Protein AF-A0A931F0I3-F1 (afdb_monomer_lite)

Organism: NCBI:txid1187855

Foldseek 3Di:
DAAEQEQVQWDFDFPPFTEIEGADQDFPPLFAQWDQPPNFIDELPLWAWDDDQQWIWIDHVDRHIYIYGHDPDPVCRVVSVNSVVSQVVVQWHWYWYDHDDDDPPPVVVSNVDRRIGTTTHGHPPPPD

Sequence (128 aa):
MPSCVPREDARYLGSPRPTLALYSRQPILQLPRFRFVSGRPSVCTGWEFVPGVTFTILKSPGKFSLLVEGITHPDETDERFAWLNAVDRAGGAVVLAVNTLGLTCDWESLTSSPDVRGGFIPIIRRSG

pLDDT: mean 86.28, std 11.23, range [41.81, 95.88]

Radius of gyration: 13.58 Å; chains: 1; bounding box: 34×39×32 Å

Secondary structure (DSSP, 8-state):
--EEE-GGGEEEE-TTS-EEEEE-SS--TTSPBP-EETTEEPB-TT-EEE--SSEEEEE-SSS-EEEEE--SSGGGHHHHHHHHHHHHHHTEEEEEEESSS-----HHHHHH-TT-EEEEEEB-----

Structure (mmCIF, N/CA/C/O backbone):
data_AF-A0A931F0I3-F1
#
_entry.id   AF-A0A931F0I3-F1
#
loop_
_atom_site.group_PDB
_atom_site.id
_atom_site.type_symbol
_atom_site.label_atom_id
_atom_site.label_alt_id
_atom_site.label_comp_id
_atom_site.label_asym_id
_atom_site.label_entity_id
_atom_site.label_seq_id
_atom_site.pdbx_PDB_ins_code
_atom_site.Cartn_x
_atom_site.Cartn_y
_atom_site.Cartn_z
_atom_site.occupancy
_atom_site.B_iso_or_equiv
_atom_site.auth_seq_id
_atom_site.auth_comp_id
_atom_site.auth_asym_id
_atom_site.auth_atom_id
_atom_site.pdbx_PDB_model_num
ATOM 1 N N . MET A 1 1 ? 14.571 8.739 10.081 1.00 46.81 1 MET A N 1
ATOM 2 C CA . MET A 1 1 ? 14.568 8.313 8.665 1.00 46.81 1 MET A CA 1
ATOM 3 C C . MET A 1 1 ? 13.271 7.567 8.397 1.00 46.81 1 MET A C 1
ATOM 5 O O . MET A 1 1 ? 12.845 6.857 9.304 1.00 46.81 1 MET A O 1
ATOM 9 N N . PRO A 1 2 ? 12.612 7.765 7.242 1.00 61.50 2 PRO A N 1
ATOM 10 C CA . PRO A 1 2 ? 11.475 6.932 6.857 1.00 61.50 2 PRO A CA 1
ATOM 11 C C . PRO A 1 2 ? 11.925 5.472 6.755 1.00 61.50 2 PRO A C 1
ATOM 13 O O . PRO A 1 2 ? 13.056 5.200 6.351 1.00 61.50 2 PRO A O 1
ATOM 16 N N . SER A 1 3 ? 11.055 4.542 7.139 1.00 82.31 3 SER A N 1
ATOM 17 C CA . SER A 1 3 ? 11.288 3.127 6.851 1.00 82.31 3 SER A CA 1
ATOM 18 C C . SER A 1 3 ? 11.199 2.928 5.335 1.00 82.31 3 SER A C 1
ATOM 20 O O . SER A 1 3 ? 10.328 3.523 4.698 1.00 82.31 3 SER A O 1
ATOM 22 N N . CYS A 1 4 ? 12.106 2.141 4.760 1.00 88.12 4 CYS A N 1
ATOM 23 C CA . CYS A 1 4 ? 12.142 1.862 3.325 1.00 88.12 4 CYS A CA 1
ATOM 24 C C . CYS A 1 4 ? 11.723 0.411 3.073 1.00 88.12 4 CYS A C 1
ATOM 26 O O . CYS A 1 4 ? 12.219 -0.485 3.756 1.00 88.12 4 CYS A O 1
ATOM 28 N N . VAL A 1 5 ? 10.818 0.197 2.120 1.00 89.88 5 VAL A N 1
ATOM 29 C CA . VAL A 1 5 ? 10.495 -1.117 1.557 1.00 89.88 5 VAL A CA 1
ATOM 30 C C . VAL A 1 5 ? 11.132 -1.181 0.172 1.00 89.88 5 VAL A C 1
ATOM 32 O O . VAL A 1 5 ? 10.776 -0.353 -0.678 1.00 89.88 5 VAL A O 1
ATOM 35 N N . PRO A 1 6 ? 12.064 -2.117 -0.053 1.00 91.19 6 PRO A N 1
ATOM 36 C CA . PRO A 1 6 ? 12.750 -2.220 -1.326 1.00 91.19 6 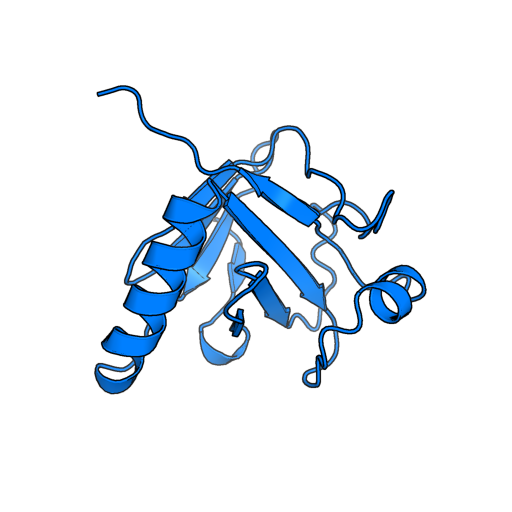PRO A CA 1
ATOM 37 C C . PRO A 1 6 ? 11.815 -2.777 -2.405 1.00 91.19 6 PRO A C 1
ATOM 39 O O . PRO A 1 6 ? 10.772 -3.377 -2.112 1.00 91.19 6 PRO A O 1
ATOM 42 N N . ARG A 1 7 ? 12.162 -2.559 -3.673 1.00 91.38 7 ARG A N 1
ATOM 43 C CA . ARG A 1 7 ? 11.295 -2.901 -4.809 1.00 91.38 7 ARG A CA 1
ATOM 44 C C . ARG A 1 7 ? 10.944 -4.388 -4.862 1.00 91.38 7 ARG A C 1
ATOM 46 O O . ARG A 1 7 ? 9.801 -4.729 -5.185 1.00 91.38 7 ARG A O 1
ATOM 53 N N . GLU A 1 8 ? 11.887 -5.269 -4.537 1.00 90.31 8 GLU A N 1
ATOM 54 C CA . GLU A 1 8 ? 11.706 -6.725 -4.520 1.00 90.31 8 GLU A CA 1
ATOM 55 C C . GLU A 1 8 ? 10.671 -7.195 -3.491 1.00 90.31 8 GLU A C 1
ATOM 57 O O . GLU A 1 8 ? 10.041 -8.239 -3.691 1.00 90.31 8 GLU A O 1
ATOM 62 N N . ASP A 1 9 ? 10.426 -6.382 -2.464 1.00 91.31 9 ASP A N 1
ATOM 63 C CA . ASP A 1 9 ? 9.451 -6.615 -1.404 1.00 91.31 9 ASP A CA 1
ATOM 64 C C . ASP A 1 9 ? 8.102 -5.930 -1.691 1.00 91.31 9 ASP A C 1
ATOM 66 O O . ASP A 1 9 ? 7.158 -6.048 -0.912 1.00 91.31 9 ASP A O 1
ATOM 70 N N . ALA A 1 10 ? 7.956 -5.247 -2.830 1.00 91.19 10 ALA A N 1
ATOM 71 C CA . ALA A 1 10 ? 6.710 -4.615 -3.251 1.00 91.19 10 ALA A CA 1
ATOM 72 C C . ALA A 1 10 ? 6.072 -5.339 -4.447 1.00 91.19 10 ALA A C 1
ATOM 74 O O . ALA A 1 10 ? 6.750 -5.814 -5.362 1.00 91.19 10 ALA A O 1
ATOM 75 N N . ARG A 1 11 ? 4.740 -5.419 -4.488 1.00 90.38 11 ARG A N 1
ATOM 76 C CA . ARG A 1 11 ? 3.987 -5.869 -5.670 1.00 90.38 11 ARG A CA 1
ATOM 77 C C . ARG A 1 11 ? 2.847 -4.910 -5.979 1.00 90.38 11 ARG A C 1
ATOM 79 O O . ARG A 1 11 ? 2.109 -4.496 -5.082 1.00 90.38 11 ARG A O 1
ATOM 86 N N . TYR A 1 12 ? 2.700 -4.606 -7.263 1.00 90.19 12 TYR A N 1
ATOM 87 C CA . TYR A 1 12 ? 1.624 -3.791 -7.807 1.00 90.19 12 TYR A CA 1
ATOM 88 C C . TYR A 1 12 ? 0.599 -4.718 -8.431 1.00 90.19 12 TYR A C 1
ATOM 90 O O . TYR A 1 12 ? 0.874 -5.388 -9.417 1.00 90.19 12 TYR A O 1
ATOM 98 N N . LEU A 1 13 ? -0.580 -4.795 -7.829 1.00 88.69 13 LEU A N 1
ATOM 99 C CA . LEU A 1 13 ? -1.666 -5.608 -8.361 1.00 88.69 13 LEU A CA 1
ATOM 100 C C . LEU A 1 13 ? -2.715 -4.674 -8.951 1.00 88.69 13 LEU A C 1
ATOM 102 O O . LEU A 1 13 ? -3.085 -3.667 -8.340 1.00 88.69 13 LEU A O 1
ATOM 106 N N . GLY A 1 14 ? -3.136 -4.990 -10.172 1.00 77.19 14 GLY A N 1
ATOM 107 C CA . GLY A 1 14 ? -4.067 -4.189 -10.955 1.00 77.19 14 GLY A CA 1
ATOM 108 C C . GLY A 1 14 ? -5.532 -4.312 -10.518 1.00 77.19 14 GLY A C 1
ATOM 109 O O . GLY A 1 14 ? -5.865 -4.582 -9.369 1.00 77.19 14 GLY A O 1
ATOM 110 N N . SER A 1 15 ? -6.429 -4.053 -11.469 1.00 70.50 15 SER A N 1
ATOM 111 C CA . SER A 1 15 ? -7.879 -3.932 -11.264 1.00 70.50 15 SER A CA 1
ATOM 112 C C . SER A 1 15 ? -8.548 -5.201 -10.679 1.00 70.50 15 SER A C 1
ATOM 114 O O . SER A 1 15 ? -8.003 -6.290 -10.841 1.00 70.50 15 SER A O 1
ATOM 116 N N . PRO A 1 16 ? -9.745 -5.103 -10.058 1.00 76.62 16 PRO A N 1
ATOM 117 C CA . PRO A 1 16 ? -10.591 -3.909 -9.947 1.00 76.62 16 PRO A CA 1
ATOM 118 C C . PRO A 1 16 ? -10.145 -2.932 -8.855 1.00 76.62 16 PRO A C 1
ATOM 120 O O . PRO A 1 16 ? -10.704 -1.843 -8.752 1.00 76.62 16 PRO A O 1
ATOM 123 N N . ARG A 1 17 ? -9.155 -3.297 -8.031 1.00 86.81 17 ARG A N 1
ATOM 124 C CA . ARG A 1 17 ? -8.666 -2.464 -6.927 1.00 86.81 17 ARG A CA 1
ATOM 125 C C . ARG A 1 17 ? -7.149 -2.390 -6.981 1.00 86.81 17 ARG A C 1
ATOM 127 O O . ARG A 1 17 ? -6.511 -3.380 -6.622 1.00 86.81 17 ARG A O 1
ATOM 134 N N . PRO A 1 18 ? -6.577 -1.248 -7.389 1.00 93.25 18 PRO A N 1
ATOM 135 C CA . PRO A 1 18 ? -5.134 -1.108 -7.408 1.00 93.25 18 PRO A CA 1
ATOM 136 C C . PRO A 1 18 ? -4.600 -1.343 -5.997 1.00 93.25 18 PRO A C 1
ATOM 138 O O . PRO A 1 18 ? -5.026 -0.698 -5.034 1.00 93.25 18 PRO A O 1
ATOM 141 N N . THR A 1 19 ? -3.713 -2.320 -5.880 1.00 93.38 19 THR A N 1
ATOM 142 C CA . THR A 1 19 ? -3.203 -2.787 -4.595 1.00 93.38 19 THR A CA 1
ATOM 143 C C . THR A 1 19 ? -1.687 -2.693 -4.583 1.00 93.38 19 THR A C 1
ATOM 145 O O . THR A 1 19 ? -1.029 -3.033 -5.565 1.00 93.38 19 THR A O 1
ATOM 148 N N . LEU A 1 20 ? -1.153 -2.207 -3.469 1.00 94.00 20 LEU A N 1
ATOM 149 C CA . LEU A 1 20 ? 0.253 -2.227 -3.113 1.00 94.00 20 LEU A CA 1
ATOM 150 C C . LEU A 1 20 ? 0.446 -3.269 -2.014 1.00 94.00 20 LEU A C 1
ATOM 152 O O . LEU A 1 20 ? 0.122 -3.014 -0.852 1.00 94.00 20 LEU A O 1
ATOM 156 N N . ALA A 1 21 ? 0.951 -4.441 -2.383 1.00 92.00 21 ALA A N 1
ATOM 157 C CA . ALA A 1 21 ? 1.348 -5.448 -1.411 1.00 92.00 21 ALA A CA 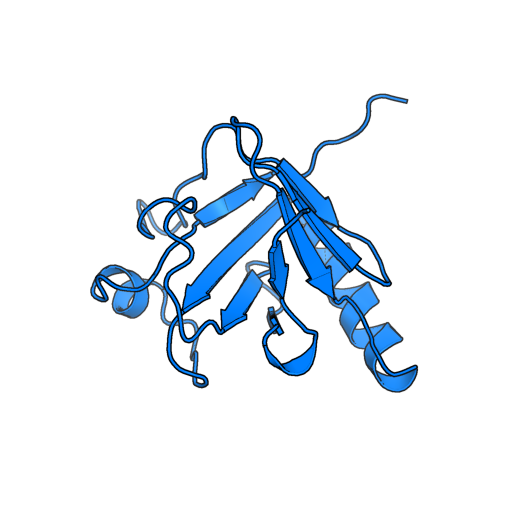1
ATOM 158 C C . ALA A 1 21 ? 2.808 -5.217 -1.006 1.00 92.00 21 ALA A C 1
ATOM 160 O O . ALA A 1 21 ? 3.680 -5.075 -1.859 1.00 92.00 21 ALA A O 1
ATOM 161 N N . LEU A 1 22 ? 3.044 -5.168 0.298 1.00 92.00 22 LEU A N 1
ATOM 162 C CA . LEU A 1 22 ? 4.320 -4.962 0.958 1.00 92.00 22 LEU A CA 1
ATOM 163 C C . LEU A 1 22 ? 4.653 -6.248 1.697 1.00 92.00 22 LEU A C 1
ATOM 165 O O . LEU A 1 22 ? 4.010 -6.602 2.687 1.00 92.00 22 LEU A O 1
ATOM 169 N N . TYR A 1 23 ? 5.645 -6.960 1.201 1.00 89.62 23 TYR A N 1
ATOM 170 C CA . TYR A 1 23 ? 6.227 -8.073 1.907 1.00 89.62 23 TYR A CA 1
ATOM 171 C C . TYR A 1 23 ? 7.166 -7.530 2.979 1.00 89.62 23 TYR A C 1
ATOM 173 O O . TYR A 1 23 ? 8.033 -6.706 2.712 1.00 89.62 23 TYR A O 1
ATOM 181 N N . SER A 1 24 ? 6.983 -7.964 4.218 1.00 81.00 24 SER A N 1
ATOM 182 C CA . SER A 1 24 ? 7.913 -7.621 5.281 1.00 81.00 24 SER A CA 1
ATOM 183 C C . SER A 1 24 ? 8.027 -8.766 6.266 1.00 81.00 24 SER A C 1
ATOM 185 O O . SER A 1 24 ? 7.036 -9.255 6.808 1.00 81.00 24 SER A O 1
ATOM 187 N N . ARG A 1 25 ? 9.271 -9.157 6.552 1.00 74.75 25 ARG A N 1
ATOM 188 C CA . ARG A 1 25 ? 9.578 -10.135 7.606 1.00 74.75 25 ARG A CA 1
ATOM 189 C C . ARG A 1 25 ? 9.261 -9.593 9.001 1.00 74.75 25 ARG A C 1
ATOM 191 O O . ARG A 1 25 ? 9.059 -10.372 9.926 1.00 74.75 25 ARG A O 1
ATOM 198 N N . GLN A 1 26 ? 9.229 -8.268 9.155 1.00 78.44 26 GLN A N 1
ATOM 199 C CA . GLN A 1 26 ? 8.815 -7.599 10.385 1.00 78.44 26 GLN A CA 1
ATOM 200 C C . GLN A 1 26 ? 7.452 -6.923 10.188 1.00 78.44 26 GLN A C 1
ATOM 202 O O . GLN A 1 26 ? 7.281 -6.171 9.226 1.00 78.44 26 GLN A O 1
ATOM 207 N N . PRO A 1 27 ? 6.474 -7.126 11.082 1.00 74.69 27 PRO A N 1
ATOM 208 C CA . PRO A 1 27 ? 5.167 -6.501 10.930 1.00 74.69 27 PRO A CA 1
ATOM 209 C C . PRO A 1 27 ? 5.257 -4.968 10.880 1.00 74.69 27 PRO A C 1
ATOM 211 O O . PRO A 1 27 ? 5.845 -4.342 11.762 1.00 74.69 27 PRO A O 1
ATOM 214 N N . ILE A 1 28 ? 4.603 -4.344 9.895 1.00 83.56 28 ILE A N 1
ATOM 215 C CA . ILE A 1 28 ? 4.451 -2.881 9.829 1.00 83.56 28 ILE A CA 1
ATOM 216 C C 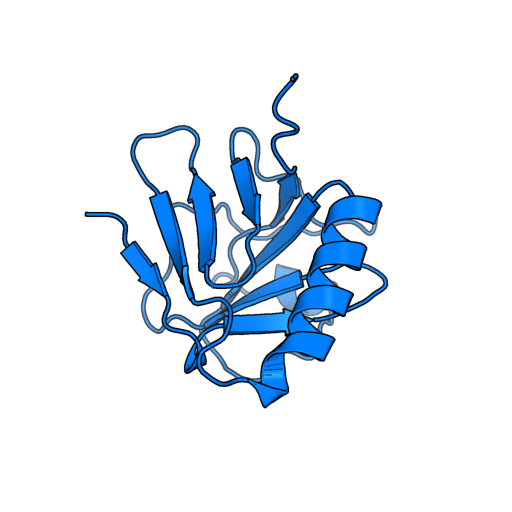. ILE A 1 28 ? 3.315 -2.476 10.778 1.00 83.56 28 ILE A C 1
ATOM 218 O O . ILE A 1 28 ? 2.176 -2.255 10.367 1.00 83.56 28 ILE A O 1
ATOM 222 N N . LEU A 1 29 ? 3.605 -2.449 12.082 1.00 84.69 29 LEU A N 1
ATOM 223 C CA . LEU A 1 29 ? 2.607 -2.297 13.152 1.00 84.69 29 LEU A CA 1
ATOM 224 C C . LEU A 1 29 ? 1.828 -0.975 13.110 1.00 84.69 29 LEU A C 1
ATOM 226 O O . LEU A 1 29 ? 0.747 -0.891 13.693 1.00 84.69 29 LEU A O 1
ATOM 230 N N . GLN A 1 30 ? 2.363 0.038 12.429 1.00 89.44 30 GLN A N 1
ATOM 231 C CA . GLN A 1 30 ? 1.719 1.335 12.245 1.00 89.44 30 GLN A CA 1
ATOM 232 C C . GLN A 1 30 ? 0.473 1.219 11.363 1.00 89.44 30 GLN A C 1
ATOM 234 O O . GLN A 1 30 ? -0.500 1.937 11.594 1.00 89.44 30 GLN A O 1
ATOM 239 N N . LEU A 1 31 ? 0.473 0.311 10.381 1.00 90.75 31 LEU A N 1
ATOM 240 C CA . LEU A 1 31 ? -0.721 0.043 9.587 1.00 90.75 31 LEU A CA 1
ATOM 241 C C . LEU A 1 31 ? -1.776 -0.658 10.460 1.00 90.75 31 LEU A C 1
ATOM 243 O O . LEU A 1 31 ? -1.437 -1.544 11.258 1.00 90.75 31 LEU A O 1
ATOM 247 N N . PRO A 1 32 ? -3.064 -0.293 10.323 1.00 91.69 32 PRO A N 1
ATOM 248 C CA . PRO A 1 32 ? -4.134 -0.945 11.070 1.00 91.69 32 PRO A CA 1
ATOM 249 C C . PRO A 1 32 ? -4.240 -2.421 10.679 1.00 91.69 32 PRO A C 1
ATOM 251 O O . PRO A 1 32 ? -3.769 -2.824 9.620 1.00 91.69 32 PRO A O 1
ATOM 254 N N . ARG A 1 33 ? -4.885 -3.242 11.510 1.00 91.62 33 ARG A N 1
ATOM 255 C CA . ARG A 1 33 ? -5.241 -4.607 11.094 1.00 91.62 33 ARG A CA 1
ATOM 256 C C . ARG A 1 33 ? -6.151 -4.551 9.874 1.00 91.62 33 ARG A C 1
ATOM 258 O O . ARG A 1 33 ? -7.083 -3.741 9.848 1.00 91.62 33 ARG A O 1
ATOM 265 N N . PHE A 1 34 ? -5.876 -5.409 8.899 1.00 92.00 34 PHE A N 1
ATOM 266 C CA . PHE A 1 34 ? -6.681 -5.461 7.694 1.00 92.00 34 PHE A CA 1
ATOM 267 C C . PHE A 1 34 ? -8.101 -5.916 8.026 1.00 92.00 34 PHE A C 1
ATOM 269 O O . PHE A 1 34 ? -8.315 -6.868 8.775 1.00 92.00 34 PHE A O 1
ATOM 276 N N . ARG A 1 35 ? -9.084 -5.201 7.482 1.00 91.62 35 ARG A N 1
ATOM 277 C CA . ARG A 1 35 ? -10.497 -5.557 7.579 1.00 91.62 35 ARG A CA 1
ATOM 278 C C . ARG A 1 35 ? -11.135 -5.422 6.211 1.00 91.62 35 ARG A C 1
ATOM 280 O O . ARG A 1 35 ? -10.863 -4.468 5.481 1.00 91.62 35 ARG A O 1
ATOM 287 N N . PHE A 1 36 ? -12.029 -6.348 5.910 1.00 89.31 36 PHE A N 1
ATOM 288 C CA . PHE A 1 36 ? -12.850 -6.340 4.713 1.00 89.31 36 PHE A CA 1
ATOM 289 C C . PHE A 1 36 ? -14.309 -6.317 5.153 1.00 89.31 36 PHE A C 1
ATOM 291 O O . PHE A 1 36 ? -14.784 -7.245 5.798 1.00 89.31 36 PHE A O 1
ATOM 298 N N . VAL A 1 37 ? -14.995 -5.207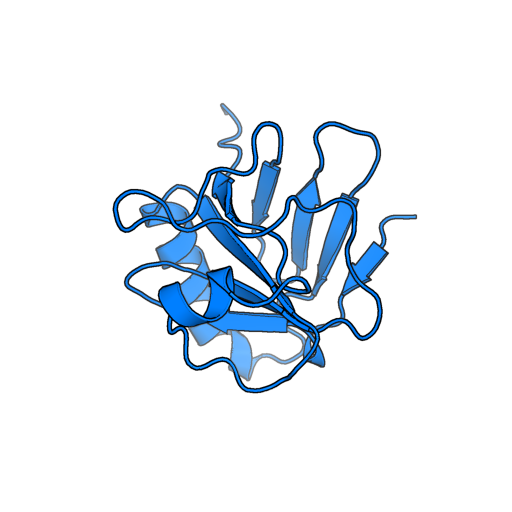 4.895 1.00 86.25 37 VAL A N 1
ATOM 299 C CA . VAL A 1 37 ? -16.348 -4.946 5.396 1.00 86.25 37 VAL A CA 1
ATOM 300 C C . VAL A 1 37 ? -17.212 -4.514 4.223 1.00 86.25 37 VAL A C 1
ATOM 302 O O . VAL A 1 37 ? -16.801 -3.675 3.421 1.00 86.25 37 VAL A O 1
ATOM 305 N N . SER A 1 38 ? -18.403 -5.101 4.103 1.00 86.38 38 SER A N 1
ATOM 306 C CA . SER A 1 38 ? -19.356 -4.784 3.029 1.00 86.38 38 SER A CA 1
ATOM 307 C C . SER A 1 38 ? -18.727 -4.872 1.629 1.00 86.38 38 SER A C 1
ATOM 309 O O . SER A 1 38 ? -18.915 -4.001 0.779 1.00 86.38 38 SER A O 1
ATOM 311 N N . GLY A 1 39 ? -17.907 -5.906 1.411 1.00 86.44 39 GLY A N 1
ATOM 312 C CA . GLY A 1 39 ? -17.237 -6.162 0.139 1.00 86.44 39 GLY A CA 1
ATOM 313 C C . GLY A 1 39 ? -16.078 -5.217 -0.186 1.00 86.44 39 GLY A C 1
ATOM 314 O O . GLY A 1 39 ? -15.624 -5.223 -1.331 1.00 86.44 39 GLY A O 1
ATOM 315 N N . ARG A 1 40 ? -15.595 -4.389 0.753 1.00 89.06 40 ARG A N 1
ATOM 316 C CA . ARG A 1 40 ? -14.506 -3.422 0.527 1.00 89.06 40 ARG A CA 1
ATOM 317 C C . ARG A 1 40 ? -13.462 -3.448 1.651 1.00 89.06 40 ARG A C 1
ATOM 319 O O . ARG A 1 40 ? -13.819 -3.661 2.808 1.00 89.06 40 ARG A O 1
ATOM 326 N N . PRO A 1 41 ? -12.178 -3.176 1.351 1.00 91.38 41 PRO A N 1
ATOM 327 C CA . PRO A 1 41 ? -11.177 -2.927 2.382 1.00 91.38 41 PRO A CA 1
ATOM 328 C C . PRO A 1 41 ? -11.561 -1.725 3.245 1.00 91.38 41 PRO A C 1
ATOM 330 O O . PRO A 1 41 ? -12.020 -0.707 2.724 1.00 91.38 41 PRO A O 1
ATOM 333 N N . SER A 1 42 ? -11.340 -1.815 4.554 1.00 93.19 42 SER A N 1
ATOM 334 C CA . SER A 1 42 ? -11.529 -0.674 5.448 1.00 93.19 42 SER A CA 1
ATOM 335 C C . SER A 1 42 ? -10.565 0.456 5.102 1.00 93.19 42 SER A C 1
ATOM 337 O O . SER A 1 42 ? -9.410 0.201 4.761 1.00 93.19 42 SER A O 1
ATOM 339 N N . VAL A 1 43 ? -11.012 1.701 5.252 1.00 94.06 43 VAL A N 1
ATOM 340 C CA . VAL A 1 43 ? -10.160 2.878 5.057 1.00 94.06 43 VAL A CA 1
ATOM 341 C C . VAL A 1 43 ? -9.161 3.002 6.210 1.00 94.06 43 VAL A C 1
ATOM 343 O O . VAL A 1 43 ? -9.533 2.900 7.381 1.00 94.06 43 VAL A O 1
ATOM 346 N N . CYS A 1 44 ? -7.893 3.250 5.891 1.00 94.19 44 CYS A N 1
ATOM 347 C CA . CYS A 1 44 ? -6.881 3.629 6.870 1.00 94.19 44 CYS A CA 1
ATOM 348 C C . CYS A 1 44 ? -7.030 5.123 7.191 1.00 94.19 44 CYS A C 1
ATOM 350 O O . CYS A 1 44 ? -6.404 5.972 6.563 1.00 94.19 44 CYS A O 1
ATOM 352 N N . THR A 1 45 ? -7.894 5.459 8.149 1.00 91.00 45 THR A N 1
ATOM 353 C CA . THR A 1 45 ? -8.179 6.855 8.518 1.00 91.00 45 THR A CA 1
ATOM 354 C C . THR A 1 45 ? -6.908 7.635 8.863 1.00 91.00 45 THR A C 1
ATOM 356 O O . THR A 1 45 ? -6.080 7.171 9.648 1.00 91.00 45 THR A O 1
ATOM 359 N N . GLY A 1 46 ? -6.771 8.830 8.282 1.00 91.38 46 GLY A N 1
ATOM 360 C CA . GLY A 1 46 ? -5.637 9.730 8.505 1.00 91.38 46 GLY A CA 1
ATOM 361 C C . GLY A 1 46 ? -4.342 9.320 7.799 1.00 91.38 46 GLY A C 1
ATOM 362 O O . GLY A 1 46 ? -3.347 10.023 7.934 1.00 91.38 46 GLY A O 1
ATOM 363 N N . TRP A 1 47 ? -4.335 8.202 7.066 1.00 94.31 47 TRP A N 1
ATOM 364 C CA . TR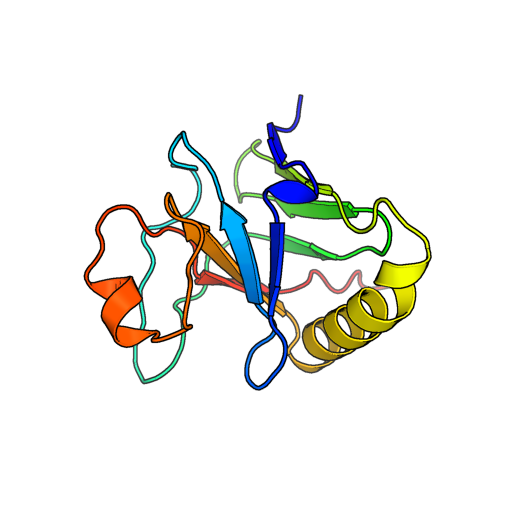P A 1 47 ? -3.218 7.845 6.200 1.00 94.31 47 TRP A CA 1
ATOM 365 C C . TRP A 1 47 ? -3.325 8.536 4.847 1.00 94.31 47 TRP A C 1
ATOM 367 O O . TRP A 1 47 ? -4.418 8.717 4.309 1.00 94.31 47 TRP A O 1
ATOM 377 N N . GLU A 1 48 ? -2.169 8.847 4.275 1.00 93.62 48 GLU A N 1
ATOM 378 C CA . GLU A 1 48 ? -2.058 9.540 2.997 1.00 93.62 48 GLU A CA 1
ATOM 379 C C . GLU A 1 48 ? -1.214 8.722 2.025 1.00 93.62 48 GLU A C 1
ATOM 381 O O . GLU A 1 48 ? -0.140 8.217 2.377 1.00 93.62 48 GLU A O 1
ATOM 386 N N . PHE A 1 49 ? -1.694 8.625 0.787 1.00 94.62 49 PHE A N 1
ATOM 387 C CA . PHE A 1 49 ? -1.010 7.954 -0.307 1.00 94.62 49 PHE A CA 1
ATOM 388 C C . PHE A 1 49 ? -0.401 8.986 -1.260 1.00 94.62 49 PHE A C 1
ATOM 390 O O . PHE A 1 49 ? -1.118 9.805 -1.838 1.00 94.62 49 PHE A O 1
ATOM 397 N N . VAL A 1 50 ? 0.920 8.944 -1.446 1.00 94.81 50 VAL A N 1
ATOM 398 C CA . VAL A 1 50 ? 1.636 9.772 -2.428 1.00 94.81 50 VAL A CA 1
ATOM 399 C C . VAL A 1 50 ? 2.302 8.842 -3.445 1.00 94.81 50 VAL A C 1
ATOM 401 O O . VAL A 1 50 ? 3.433 8.401 -3.223 1.00 94.81 50 VAL A O 1
ATOM 404 N N . PRO A 1 51 ? 1.599 8.482 -4.530 1.00 93.75 51 PRO A N 1
ATOM 405 C CA . PRO A 1 51 ? 2.162 7.646 -5.577 1.00 93.75 51 PRO A CA 1
ATOM 406 C C . PRO A 1 51 ? 3.130 8.437 -6.460 1.00 93.75 51 PRO A C 1
ATOM 408 O O . PRO A 1 51 ? 2.907 9.610 -6.747 1.00 93.75 51 PRO A O 1
ATOM 411 N N . GLY A 1 52 ? 4.175 7.773 -6.940 1.00 92.75 52 GLY A N 1
ATOM 412 C CA . GLY A 1 52 ? 5.128 8.323 -7.903 1.00 92.75 52 GLY A CA 1
ATOM 413 C C . GLY A 1 52 ? 5.745 7.217 -8.749 1.00 92.75 52 GLY A C 1
ATOM 414 O O . GLY A 1 52 ? 5.576 6.040 -8.453 1.00 92.75 52 GLY A O 1
ATOM 415 N N . VAL A 1 53 ? 6.455 7.560 -9.821 1.00 92.50 53 VAL A N 1
ATOM 416 C CA . VAL A 1 53 ? 7.048 6.544 -10.710 1.00 92.50 53 VAL A CA 1
ATOM 417 C C . VAL A 1 53 ? 8.158 5.777 -9.993 1.00 92.50 53 VAL A C 1
ATOM 419 O O . VAL A 1 53 ? 8.086 4.557 -9.892 1.00 92.50 53 VAL A O 1
ATOM 422 N N . THR A 1 54 ? 9.123 6.497 -9.423 1.00 91.50 54 THR A N 1
ATOM 423 C CA . THR A 1 54 ? 10.324 5.938 -8.784 1.00 91.50 54 THR A CA 1
ATOM 424 C C . THR A 1 54 ? 10.126 5.547 -7.324 1.00 91.50 54 THR A C 1
ATOM 426 O O . THR A 1 54 ? 10.856 4.703 -6.820 1.00 91.50 54 THR A O 1
ATOM 429 N N . PHE A 1 55 ? 9.141 6.124 -6.638 1.00 93.12 55 PHE A N 1
ATOM 430 C CA . PHE A 1 55 ? 8.788 5.765 -5.266 1.00 93.12 55 PHE A CA 1
ATOM 431 C C . PHE A 1 55 ? 7.321 6.082 -4.965 1.00 93.12 55 PHE A C 1
ATOM 433 O O . PHE A 1 55 ? 6.732 6.990 -5.550 1.00 93.12 55 PHE A O 1
ATOM 440 N N . THR A 1 56 ? 6.746 5.353 -4.014 1.00 94.88 56 THR A N 1
ATOM 441 C CA . THR A 1 56 ? 5.474 5.664 -3.353 1.00 94.88 56 THR A CA 1
ATOM 442 C C . THR A 1 56 ? 5.753 5.985 -1.889 1.00 94.88 56 THR A C 1
ATOM 444 O O . THR A 1 56 ? 6.522 5.283 -1.238 1.00 94.88 56 THR A O 1
ATOM 447 N N . ILE A 1 57 ? 5.112 7.018 -1.345 1.00 94.44 57 ILE A N 1
ATOM 448 C CA . ILE A 1 57 ? 5.206 7.356 0.080 1.00 94.44 57 ILE A CA 1
ATOM 449 C C . ILE A 1 57 ? 3.849 7.132 0.742 1.00 94.44 57 ILE A C 1
ATOM 451 O O . ILE A 1 57 ? 2.833 7.653 0.279 1.00 94.44 57 ILE A O 1
ATOM 455 N N . LEU A 1 58 ? 3.849 6.398 1.853 1.00 94.06 58 LEU A N 1
ATOM 456 C CA . LEU A 1 58 ? 2.719 6.297 2.771 1.00 94.06 58 LEU A CA 1
ATOM 457 C C . LEU A 1 58 ? 3.006 7.153 3.991 1.00 94.06 58 LEU A C 1
ATOM 459 O O . LEU A 1 58 ? 4.018 6.948 4.666 1.00 94.06 58 LEU A O 1
ATOM 463 N N . LYS A 1 59 ? 2.116 8.088 4.303 1.00 92.94 59 LYS A N 1
ATOM 464 C CA . LYS A 1 59 ? 2.241 8.903 5.511 1.00 92.94 59 LYS A CA 1
ATOM 465 C C . LYS A 1 59 ? 1.178 8.480 6.500 1.00 92.94 59 LYS A C 1
ATOM 467 O O . LYS A 1 59 ? 0.000 8.417 6.162 1.00 92.94 59 LYS A O 1
ATOM 472 N N . SER A 1 60 ? 1.614 8.155 7.708 1.00 90.62 60 SER A N 1
ATOM 473 C CA . SER A 1 60 ? 0.697 7.922 8.818 1.00 90.62 60 SER A CA 1
ATOM 474 C C . SER A 1 60 ? 0.147 9.258 9.332 1.00 90.62 60 SER A C 1
ATOM 476 O O . SER A 1 60 ? 0.816 10.277 9.163 1.00 90.62 60 SER A O 1
ATOM 478 N N . PRO A 1 61 ? -0.972 9.258 10.074 1.00 86.19 61 PRO A N 1
ATOM 479 C CA . PRO A 1 61 ? -1.424 10.440 10.814 1.00 86.19 61 PRO A CA 1
ATOM 480 C C . PRO A 1 61 ? -0.447 10.891 11.923 1.00 86.19 61 PRO A C 1
ATOM 482 O O . PRO A 1 61 ? -0.641 11.939 12.533 1.00 86.19 61 PRO A O 1
ATOM 485 N N . GLY A 1 62 ? 0.588 10.099 12.226 1.00 83.62 62 GLY A N 1
ATOM 486 C CA . GLY A 1 62 ? 1.683 10.469 13.122 1.00 83.62 62 GLY A CA 1
ATOM 487 C C . GLY A 1 62 ? 2.934 10.931 12.365 1.00 83.62 62 GLY A C 1
ATOM 488 O O . GLY A 1 62 ? 2.887 11.366 11.222 1.00 83.62 62 GLY A O 1
ATOM 489 N N . LYS A 1 63 ? 4.109 10.792 12.993 1.00 82.44 63 LYS A N 1
ATOM 490 C CA . LYS A 1 63 ? 5.407 11.137 12.372 1.00 82.44 63 LYS A CA 1
ATOM 491 C C . LYS A 1 63 ? 6.011 10.009 11.523 1.00 82.44 63 LYS A C 1
ATOM 493 O O . LYS A 1 63 ? 7.130 10.145 11.035 1.00 82.44 63 LYS A O 1
ATOM 498 N N . PHE A 1 64 ? 5.312 8.883 11.378 1.00 87.44 64 PHE A N 1
ATOM 499 C CA . PHE A 1 64 ? 5.806 7.745 10.608 1.00 87.44 64 PHE A CA 1
ATOM 500 C C . PHE A 1 64 ? 5.522 7.934 9.115 1.00 87.44 64 PHE A C 1
ATOM 502 O O . PHE A 1 64 ? 4.424 8.328 8.713 1.00 87.44 64 PHE A O 1
ATOM 509 N N . SER A 1 65 ? 6.525 7.641 8.294 1.00 90.94 65 SER A N 1
ATOM 510 C CA . SER A 1 65 ? 6.414 7.596 6.839 1.00 90.94 65 SER A CA 1
ATOM 511 C C . SER A 1 65 ? 7.123 6.351 6.327 1.00 90.94 65 SER A C 1
ATOM 513 O O . SER A 1 65 ? 8.219 6.027 6.792 1.00 90.94 65 SER A O 1
ATOM 515 N N . LEU A 1 66 ? 6.489 5.682 5.371 1.00 92.06 66 LEU A N 1
ATOM 516 C CA . LEU A 1 66 ? 7.033 4.532 4.667 1.00 92.06 66 LEU A CA 1
ATOM 517 C C . LEU A 1 66 ? 7.330 4.945 3.230 1.00 92.06 66 LEU A C 1
ATOM 519 O O . LEU A 1 66 ? 6.436 5.435 2.540 1.00 92.06 66 LEU A O 1
ATOM 523 N N . LEU A 1 67 ? 8.567 4.755 2.793 1.00 93.69 67 LEU A N 1
ATOM 524 C CA . LEU A 1 67 ? 8.949 4.869 1.393 1.00 93.69 67 LEU A CA 1
ATOM 525 C C . LEU A 1 67 ? 8.951 3.469 0.788 1.00 93.69 67 LEU A C 1
ATOM 527 O O . LEU A 1 67 ? 9.479 2.541 1.389 1.00 93.69 67 LEU A O 1
ATOM 531 N N . VAL A 1 68 ? 8.344 3.324 -0.381 1.00 93.56 68 VAL A N 1
ATOM 532 C CA . VAL A 1 68 ? 8.293 2.075 -1.137 1.00 93.56 68 VAL A CA 1
ATOM 533 C C . VAL A 1 68 ? 8.889 2.347 -2.506 1.00 93.56 68 VAL A C 1
ATOM 535 O O . VAL A 1 68 ? 8.432 3.258 -3.200 1.00 93.56 68 VAL A O 1
ATOM 538 N N . GLU A 1 69 ? 9.912 1.597 -2.886 1.00 93.31 69 GLU A N 1
ATOM 539 C CA . GLU A 1 69 ? 10.570 1.778 -4.179 1.00 93.31 69 GLU A CA 1
ATOM 540 C C . GLU A 1 69 ? 9.642 1.398 -5.337 1.00 93.31 69 GLU A C 1
ATOM 542 O O . GLU A 1 69 ? 8.957 0.378 -5.310 1.00 93.31 69 GLU A O 1
ATOM 547 N N . GLY A 1 70 ? 9.597 2.269 -6.344 1.00 90.12 70 GLY A N 1
ATOM 548 C CA . GLY A 1 70 ? 8.647 2.252 -7.450 1.00 90.12 70 GLY A CA 1
ATOM 549 C C . GLY A 1 70 ? 9.042 1.299 -8.568 1.00 90.12 70 GLY A C 1
ATOM 550 O O . GLY A 1 70 ? 8.420 0.256 -8.730 1.00 90.12 70 GLY A O 1
ATOM 551 N N . ILE A 1 71 ? 10.063 1.683 -9.328 1.00 90.62 71 ILE A N 1
ATOM 552 C CA . ILE A 1 71 ? 10.698 0.887 -10.383 1.00 90.62 71 ILE A CA 1
ATOM 553 C C . ILE A 1 71 ? 12.203 0.891 -10.129 1.00 90.62 71 ILE A C 1
ATOM 555 O O . ILE A 1 71 ? 12.746 1.910 -9.693 1.00 90.62 71 ILE A O 1
ATOM 559 N N . THR A 1 72 ? 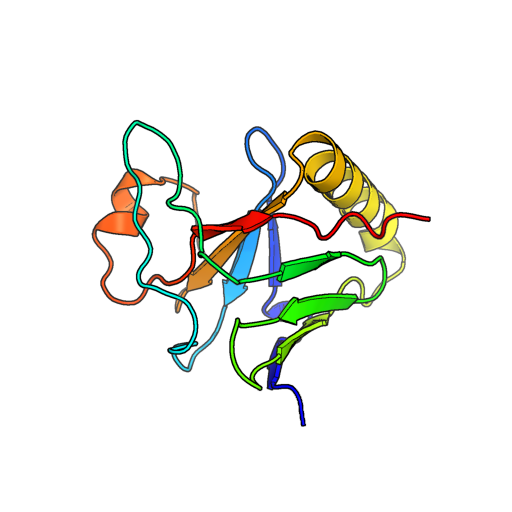12.867 -0.223 -10.410 1.00 89.88 72 THR A N 1
ATOM 560 C CA . THR A 1 72 ? 14.333 -0.337 -10.390 1.00 89.88 72 THR A CA 1
ATOM 561 C C . THR A 1 72 ? 14.894 -0.627 -11.776 1.00 89.88 72 THR A C 1
ATOM 563 O O . THR A 1 72 ? 16.077 -0.378 -12.011 1.00 89.88 72 THR A O 1
ATOM 566 N N . HIS A 1 73 ? 14.052 -1.074 -12.714 1.00 87.81 73 HIS A N 1
ATOM 567 C CA . HIS A 1 73 ? 14.418 -1.324 -14.102 1.00 87.81 73 HIS A CA 1
ATOM 568 C C . HIS A 1 73 ? 13.438 -0.674 -15.103 1.00 87.81 73 HIS A C 1
ATOM 570 O O . HIS A 1 73 ? 12.255 -0.501 -14.800 1.00 87.81 73 HIS A O 1
ATOM 576 N N . PRO A 1 74 ? 13.909 -0.268 -16.302 1.00 84.81 74 PRO A N 1
ATOM 577 C CA . PRO A 1 74 ? 13.067 0.414 -17.291 1.00 84.81 74 PRO A CA 1
ATOM 578 C C . PRO A 1 74 ? 11.903 -0.418 -17.843 1.00 84.81 74 PRO A C 1
ATOM 580 O O . PRO A 1 74 ? 10.892 0.153 -18.241 1.00 84.81 74 PRO A O 1
ATOM 583 N N . ASP A 1 75 ? 12.023 -1.741 -17.871 1.00 89.00 75 ASP A N 1
ATOM 584 C CA . ASP A 1 75 ? 10.989 -2.678 -18.329 1.00 89.00 75 ASP A CA 1
ATOM 585 C C . ASP A 1 75 ? 9.743 -2.700 -17.425 1.00 89.00 75 ASP A C 1
ATOM 587 O O . ASP A 1 75 ? 8.659 -3.061 -17.873 1.00 89.00 75 ASP A O 1
ATOM 591 N N . GLU A 1 76 ? 9.855 -2.222 -16.185 1.00 88.69 76 GLU A N 1
ATOM 592 C CA . GLU A 1 76 ? 8.738 -2.106 -15.236 1.00 88.69 76 GLU A CA 1
ATOM 593 C C . GLU A 1 76 ? 7.866 -0.858 -15.466 1.00 88.69 76 GLU A C 1
ATOM 595 O O . GLU A 1 76 ? 6.830 -0.674 -14.821 1.00 88.69 76 GLU A O 1
ATOM 600 N N . THR A 1 77 ? 8.294 0.036 -16.360 1.00 90.31 77 THR A N 1
ATOM 601 C CA . THR A 1 77 ? 7.708 1.372 -16.536 1.00 90.31 77 THR A CA 1
ATOM 602 C C . THR A 1 77 ? 6.245 1.314 -16.975 1.00 90.31 77 THR A C 1
ATOM 604 O O . THR A 1 77 ? 5.404 2.006 -16.397 1.00 90.31 77 THR A O 1
ATOM 607 N N . ASP A 1 78 ? 5.917 0.467 -17.951 1.00 91.25 78 ASP A N 1
ATOM 608 C CA . ASP A 1 78 ? 4.555 0.363 -18.487 1.00 91.25 78 ASP A CA 1
ATOM 609 C C . ASP A 1 78 ? 3.581 -0.205 -17.447 1.00 91.25 78 ASP A C 1
ATOM 611 O O . ASP A 1 78 ? 2.494 0.344 -17.239 1.00 91.25 78 ASP A O 1
ATOM 615 N N . GLU A 1 79 ? 3.991 -1.256 -16.729 1.00 90.19 79 GLU A N 1
ATOM 616 C CA . GLU A 1 79 ? 3.211 -1.834 -15.630 1.00 90.19 79 GLU A CA 1
ATOM 617 C C . GLU A 1 79 ? 2.999 -0.804 -14.513 1.00 90.19 79 GLU A C 1
ATOM 619 O O . GLU A 1 79 ? 1.878 -0.617 -14.023 1.00 90.19 79 GLU A O 1
ATOM 624 N N . ARG A 1 80 ? 4.057 -0.065 -14.157 1.00 93.31 80 ARG A N 1
ATOM 625 C CA . ARG A 1 80 ? 3.992 1.004 -13.161 1.00 93.31 80 ARG A CA 1
ATOM 626 C C . ARG A 1 80 ? 3.005 2.089 -13.572 1.00 93.31 80 ARG A C 1
ATOM 628 O O . ARG A 1 80 ? 2.173 2.476 -12.751 1.00 93.31 80 ARG A O 1
ATOM 635 N N . PHE A 1 81 ? 3.059 2.577 -14.810 1.00 94.06 81 PHE A N 1
ATOM 636 C CA . PHE A 1 81 ? 2.132 3.604 -15.292 1.00 94.06 81 PHE A CA 1
ATOM 637 C C . PHE A 1 81 ? 0.691 3.104 -15.352 1.00 94.06 81 PHE A C 1
ATOM 639 O O . PHE A 1 81 ? -0.222 3.818 -14.930 1.00 94.06 81 PHE A O 1
ATOM 646 N N . ALA A 1 82 ? 0.469 1.870 -15.808 1.00 93.25 82 ALA A N 1
ATOM 647 C CA . ALA A 1 82 ? -0.858 1.265 -15.813 1.00 93.25 82 ALA A CA 1
ATOM 648 C C . ALA A 1 82 ? -1.448 1.194 -14.395 1.00 93.25 82 ALA A C 1
ATOM 650 O O . ALA A 1 82 ? -2.615 1.547 -14.182 1.00 93.25 82 ALA A O 1
ATOM 651 N N . TRP A 1 83 ? -0.635 0.805 -13.410 1.00 94.38 83 TRP A N 1
ATOM 652 C CA . TRP A 1 83 ? -1.044 0.778 -12.011 1.00 94.38 83 TRP A CA 1
ATOM 653 C C . TRP A 1 83 ? -1.286 2.182 -11.441 1.00 94.38 83 TRP A C 1
ATOM 655 O O . TRP A 1 83 ? -2.318 2.401 -10.810 1.00 94.38 83 TRP A O 1
ATOM 665 N N . LEU A 1 84 ? -0.416 3.160 -11.716 1.00 94.69 84 LEU A N 1
ATOM 666 C CA . LEU A 1 84 ? -0.603 4.555 -11.287 1.00 94.69 84 LEU A CA 1
ATOM 667 C C . LEU A 1 84 ? -1.910 5.150 -11.833 1.00 94.69 84 LEU A C 1
ATOM 669 O O . LEU A 1 84 ? -2.662 5.780 -11.091 1.00 94.69 84 LEU A O 1
ATOM 673 N N . ASN A 1 85 ? -2.236 4.874 -13.097 1.00 93.56 85 ASN A N 1
ATOM 674 C CA . ASN A 1 85 ? -3.506 5.273 -13.706 1.00 93.56 85 ASN A CA 1
ATOM 675 C C . ASN A 1 85 ? -4.713 4.580 -13.054 1.00 93.56 85 ASN A C 1
ATOM 677 O O . ASN A 1 85 ? -5.801 5.150 -12.967 1.00 93.56 85 ASN A O 1
ATOM 681 N N . ALA A 1 86 ? -4.570 3.329 -12.609 1.00 94.50 86 ALA A N 1
ATOM 682 C CA . ALA A 1 86 ? -5.616 2.653 -11.845 1.00 94.50 86 ALA A CA 1
ATOM 683 C C . ALA A 1 86 ? -5.799 3.287 -10.457 1.00 94.50 86 ALA A C 1
ATOM 685 O O . ALA A 1 86 ? -6.938 3.490 -10.037 1.00 94.50 86 ALA A O 1
ATOM 686 N N . VAL A 1 87 ? -4.700 3.638 -9.783 1.00 95.00 87 VAL A N 1
ATOM 687 C CA . VAL A 1 87 ? -4.694 4.338 -8.490 1.00 95.00 87 VAL A CA 1
ATOM 688 C C . VAL A 1 87 ? -5.393 5.691 -8.588 1.00 95.00 87 VAL A C 1
ATOM 690 O O . VAL A 1 87 ? -6.287 5.967 -7.788 1.00 95.00 87 VAL A O 1
ATOM 693 N N . ASP A 1 88 ? -5.051 6.504 -9.588 1.00 92.62 88 ASP A N 1
ATOM 694 C CA . ASP A 1 88 ? -5.671 7.817 -9.785 1.00 92.62 88 ASP A CA 1
ATOM 695 C C . ASP A 1 88 ? -7.183 7.706 -10.044 1.00 92.62 88 ASP A C 1
ATOM 697 O O . ASP A 1 88 ? -7.985 8.350 -9.362 1.00 92.62 88 ASP A O 1
ATOM 701 N N . ARG A 1 89 ? -7.594 6.787 -10.932 1.00 92.00 89 ARG A N 1
ATOM 702 C CA . ARG A 1 89 ? -9.017 6.503 -11.195 1.00 92.00 89 ARG A CA 1
ATOM 703 C C . ARG A 1 89 ? -9.774 6.034 -9.952 1.00 92.00 89 ARG A C 1
ATOM 705 O O . ARG A 1 89 ? -10.947 6.364 -9.797 1.00 92.00 89 ARG A O 1
ATOM 712 N N . ALA A 1 90 ? -9.125 5.271 -9.076 1.00 92.62 90 ALA A N 1
ATOM 713 C CA . ALA A 1 90 ? -9.706 4.805 -7.820 1.00 92.62 90 ALA A CA 1
ATOM 714 C C . ALA A 1 90 ? -9.652 5.856 -6.692 1.00 92.62 90 ALA A C 1
ATOM 716 O O . ALA A 1 90 ? -10.264 5.650 -5.642 1.00 92.62 90 ALA A O 1
ATOM 717 N N . GLY A 1 91 ? -8.923 6.963 -6.879 1.00 93.62 91 GLY A N 1
ATOM 718 C CA . GLY A 1 91 ? -8.680 7.981 -5.854 1.00 93.62 91 GLY A CA 1
ATOM 719 C C . GLY A 1 91 ? -7.811 7.497 -4.686 1.00 93.62 91 GLY A C 1
ATOM 720 O O . GLY A 1 91 ? -7.825 8.103 -3.614 1.00 93.62 91 GLY A O 1
ATOM 721 N N . GLY A 1 92 ? -7.086 6.392 -4.854 1.00 94.81 92 GLY A N 1
ATOM 722 C CA . GLY A 1 92 ? -6.421 5.681 -3.766 1.00 94.81 92 GLY A CA 1
ATOM 723 C C . GLY A 1 92 ? -5.950 4.294 -4.168 1.00 94.81 92 GLY A C 1
ATOM 724 O O . GLY A 1 92 ? -6.189 3.825 -5.280 1.00 94.81 92 GLY A O 1
ATOM 725 N N . ALA A 1 93 ? -5.295 3.623 -3.229 1.00 95.81 93 ALA A N 1
ATOM 726 C CA . ALA A 1 93 ? -4.858 2.245 -3.386 1.00 95.81 93 ALA A CA 1
ATOM 727 C C . ALA A 1 93 ? -5.152 1.451 -2.118 1.00 95.81 93 ALA A C 1
ATOM 729 O O . ALA A 1 93 ? -5.186 1.993 -1.012 1.00 95.81 93 ALA A O 1
ATOM 730 N N . VAL A 1 94 ? -5.328 0.144 -2.266 1.00 94.94 94 VAL A N 1
ATOM 731 C CA . VAL A 1 94 ? -5.295 -0.760 -1.119 1.00 94.94 94 VAL A CA 1
ATOM 732 C C . VAL A 1 94 ? -3.836 -1.032 -0.786 1.00 94.94 94 VAL A C 1
ATOM 734 O O . VAL A 1 94 ? -3.092 -1.492 -1.640 1.00 94.94 94 VAL A O 1
ATOM 737 N N . VAL A 1 95 ? -3.410 -0.761 0.440 1.00 94.50 95 VAL A N 1
ATOM 738 C CA . VAL A 1 95 ? -2.084 -1.151 0.923 1.00 94.50 95 VAL A CA 1
ATOM 739 C C . VAL A 1 95 ? -2.238 -2.371 1.810 1.00 94.50 95 VAL A C 1
ATOM 741 O O . VAL A 1 95 ? -3.061 -2.361 2.722 1.00 94.50 95 VAL A O 1
ATOM 744 N N . LEU A 1 96 ? -1.441 -3.404 1.558 1.00 92.81 96 LEU A N 1
ATOM 745 C CA . LEU A 1 96 ? -1.397 -4.621 2.361 1.00 92.81 96 LEU A CA 1
ATOM 746 C C . LEU A 1 96 ? 0.037 -4.889 2.792 1.00 92.81 96 LEU A C 1
ATOM 748 O O . LEU A 1 96 ? 0.894 -5.056 1.940 1.00 92.81 96 LEU A O 1
ATOM 752 N N . ALA A 1 97 ? 0.300 -4.974 4.088 1.00 91.69 97 ALA A N 1
ATOM 753 C CA . ALA A 1 97 ? 1.535 -5.526 4.622 1.00 91.69 97 ALA A CA 1
ATOM 754 C C . ALA A 1 97 ? 1.310 -6.995 4.986 1.00 91.69 97 ALA A C 1
ATOM 756 O O . ALA A 1 97 ? 0.388 -7.305 5.745 1.00 91.69 97 ALA A O 1
ATOM 757 N N . VAL A 1 98 ? 2.140 -7.879 4.432 1.00 88.62 98 VAL A N 1
ATOM 758 C CA . VAL A 1 98 ? 2.048 -9.337 4.581 1.00 88.62 98 VAL A CA 1
ATOM 759 C C . VAL A 1 98 ? 3.415 -9.954 4.863 1.00 88.62 98 VAL A C 1
ATOM 761 O O . VAL A 1 98 ? 4.451 -9.375 4.546 1.00 88.62 98 VAL A O 1
ATOM 764 N N . ASN A 1 99 ? 3.417 -11.154 5.440 1.00 82.12 99 ASN A N 1
ATOM 765 C CA . ASN A 1 99 ? 4.627 -11.884 5.826 1.00 82.12 99 ASN A CA 1
ATOM 766 C C . ASN A 1 99 ? 5.004 -13.026 4.864 1.00 82.12 99 ASN A C 1
ATOM 768 O O . ASN A 1 99 ? 5.996 -13.709 5.107 1.00 82.12 99 ASN A O 1
ATOM 772 N N . THR A 1 100 ? 4.230 -13.257 3.795 1.00 72.06 100 THR A N 1
ATOM 773 C CA . THR A 1 100 ? 4.454 -14.327 2.804 1.00 72.06 100 THR A CA 1
ATOM 774 C C . THR A 1 100 ? 4.278 -13.811 1.372 1.00 72.06 100 THR A C 1
ATOM 776 O O . THR A 1 100 ? 3.344 -13.069 1.062 1.00 72.06 100 THR A O 1
ATOM 779 N N . LEU A 1 101 ? 5.206 -14.190 0.488 1.00 58.91 101 LEU A N 1
ATOM 780 C CA . LEU A 1 101 ? 5.141 -13.940 -0.954 1.00 58.91 101 LEU A CA 1
ATOM 781 C C . LEU A 1 101 ? 4.279 -15.035 -1.594 1.00 58.91 101 LEU A C 1
ATOM 783 O O . LEU A 1 101 ? 4.719 -16.171 -1.728 1.00 58.91 101 LEU A O 1
ATOM 787 N N . GLY A 1 102 ? 3.038 -14.708 -1.948 1.00 60.06 102 GLY A N 1
ATOM 788 C CA . GLY A 1 102 ? 2.114 -15.678 -2.555 1.00 60.06 102 GLY A CA 1
ATOM 789 C C . GLY A 1 102 ? 0.658 -15.231 -2.595 1.00 60.06 102 GLY A C 1
ATOM 790 O O . GLY A 1 102 ? -0.238 -16.066 -2.635 1.00 60.06 102 GLY A O 1
ATOM 791 N N . LEU A 1 103 ? 0.405 -13.921 -2.540 1.00 60.00 103 LEU A N 1
ATOM 792 C CA . LEU A 1 103 ? -0.947 -13.383 -2.481 1.00 60.00 103 LEU A CA 1
ATOM 793 C C . LEU A 1 103 ? -1.705 -13.648 -3.785 1.00 60.00 103 LEU A C 1
ATOM 795 O O . LEU A 1 103 ? -1.655 -12.856 -4.723 1.00 60.00 103 LEU A O 1
ATOM 799 N N . THR A 1 104 ? -2.500 -14.710 -3.808 1.00 59.50 104 THR A N 1
ATOM 800 C CA . THR A 1 104 ? -3.798 -14.639 -4.472 1.00 59.50 104 THR A CA 1
ATOM 801 C C . THR A 1 104 ? -4.645 -13.680 -3.638 1.00 59.50 104 THR A C 1
ATOM 803 O O . THR A 1 104 ? -4.842 -13.931 -2.450 1.00 59.50 104 THR A O 1
ATOM 806 N N . CYS A 1 105 ? -5.093 -12.555 -4.205 1.00 61.94 105 CYS A N 1
ATOM 807 C CA . CYS A 1 105 ? -5.946 -11.573 -3.518 1.00 61.94 105 CYS A CA 1
ATOM 808 C C . CYS A 1 105 ? -7.360 -12.119 -3.250 1.00 61.94 105 CYS A C 1
ATOM 810 O O . CYS A 1 105 ? -8.353 -11.553 -3.707 1.00 61.94 105 CYS A O 1
ATOM 812 N N . ASP A 1 106 ? -7.456 -13.209 -2.494 1.00 78.25 106 ASP A N 1
ATOM 813 C CA . ASP A 1 106 ? -8.681 -13.593 -1.818 1.00 78.25 106 ASP A CA 1
ATOM 814 C C . ASP A 1 106 ? -8.828 -12.728 -0.562 1.00 78.25 106 ASP A C 1
ATOM 816 O O . ASP A 1 106 ? -8.254 -12.985 0.499 1.00 78.25 106 ASP A O 1
ATOM 820 N N . TRP A 1 107 ? -9.567 -11.635 -0.727 1.00 79.06 107 TRP A N 1
ATOM 821 C CA . TRP A 1 107 ? -9.778 -10.619 0.297 1.00 79.06 107 TRP A CA 1
ATOM 822 C C . TRP A 1 107 ? -10.363 -11.173 1.595 1.00 79.06 107 TRP A C 1
ATOM 824 O O . TRP A 1 107 ? -10.052 -10.644 2.662 1.00 79.06 107 TRP A O 1
ATOM 834 N N . GLU A 1 108 ? -11.191 -12.213 1.515 1.00 78.88 108 GLU A N 1
ATOM 835 C CA . GLU A 1 108 ? -11.814 -12.821 2.689 1.00 78.88 108 GLU A CA 1
ATOM 836 C C . GLU A 1 108 ? -10.784 -13.619 3.488 1.00 78.88 108 GLU A C 1
ATOM 838 O O . GLU A 1 108 ? -10.625 -13.384 4.690 1.00 78.88 108 GLU A O 1
ATOM 843 N N . SER A 1 109 ? -9.978 -14.444 2.815 1.00 79.62 109 SER A N 1
ATOM 844 C CA . SER A 1 109 ? -8.860 -15.156 3.444 1.00 79.62 109 SER A CA 1
ATOM 845 C C . SER A 1 109 ? -7.869 -14.211 4.137 1.00 79.62 109 SER A C 1
ATOM 847 O O . SER A 1 109 ? -7.376 -14.511 5.227 1.00 79.62 109 SER A O 1
ATOM 849 N N . LEU A 1 110 ? -7.634 -13.018 3.578 1.00 82.50 110 LEU A N 1
ATOM 850 C CA . LEU A 1 110 ? -6.738 -12.022 4.180 1.00 82.50 110 LEU A CA 1
ATOM 851 C C . LEU A 1 110 ? -7.236 -11.454 5.508 1.00 82.50 110 LEU A C 1
ATOM 853 O O . LEU A 1 110 ? -6.418 -11.060 6.335 1.00 82.50 110 LEU A O 1
ATOM 857 N N . THR A 1 111 ? -8.548 -11.420 5.743 1.00 82.50 111 THR A N 1
ATOM 858 C CA . THR A 1 111 ? -9.094 -10.936 7.024 1.00 82.50 111 THR A CA 1
ATOM 859 C C . THR A 1 111 ? -8.899 -11.907 8.178 1.00 82.50 111 THR A C 1
ATOM 861 O O . THR A 1 111 ? -8.880 -11.485 9.333 1.00 82.50 111 THR A O 1
ATOM 864 N N . SER A 1 112 ? -8.740 -13.195 7.872 1.00 80.19 112 SER A N 1
ATOM 865 C CA . SER A 1 112 ? -8.556 -14.243 8.878 1.00 80.19 112 SER A CA 1
ATOM 866 C C . SER A 1 112 ? -7.116 -14.313 9.394 1.00 80.19 112 SER A C 1
ATOM 868 O O . SER A 1 112 ? -6.867 -14.901 10.445 1.00 80.19 112 SER A O 1
ATOM 870 N N . SER A 1 113 ? -6.163 -13.700 8.685 1.00 82.12 113 SER A N 1
ATOM 871 C CA . SER A 1 113 ? -4.760 -13.687 9.090 1.00 82.12 113 SER A CA 1
ATOM 872 C C . SER A 1 113 ? -4.461 -12.512 10.035 1.00 82.12 113 SER A C 1
ATOM 874 O O . SER A 1 113 ? -4.624 -11.352 9.647 1.00 82.12 113 SER A O 1
ATOM 876 N N . PRO A 1 114 ? -3.977 -12.769 11.267 1.00 79.31 114 PRO A N 1
ATOM 877 C CA . PRO A 1 114 ? -3.683 -11.713 12.241 1.00 79.31 114 PRO A CA 1
ATOM 878 C C . PRO A 1 114 ? -2.479 -10.841 11.850 1.00 79.31 114 PRO A C 1
ATOM 880 O O . PRO A 1 114 ? -2.308 -9.749 12.405 1.00 79.31 114 PRO A O 1
ATOM 883 N N . ASP A 1 115 ? -1.667 -11.316 10.905 1.00 84.69 115 ASP A N 1
ATOM 884 C CA . ASP A 1 115 ? -0.431 -10.671 10.466 1.00 84.69 115 ASP A CA 1
ATOM 885 C C . ASP A 1 115 ? -0.655 -9.682 9.319 1.00 84.69 115 ASP A C 1
ATOM 887 O O . ASP A 1 115 ? 0.202 -8.834 9.060 1.00 84.69 115 ASP A O 1
ATOM 891 N N . VAL A 1 116 ? -1.815 -9.747 8.652 1.00 89.75 116 VAL A N 1
ATOM 892 C CA . VAL A 1 116 ? -2.139 -8.853 7.539 1.00 89.75 116 VAL A CA 1
ATOM 893 C C . VAL A 1 116 ? -2.568 -7.492 8.077 1.00 89.75 116 VAL A C 1
ATOM 895 O O . VAL A 1 116 ? -3.507 -7.346 8.871 1.00 89.75 116 VAL A O 1
ATOM 898 N N . ARG A 1 117 ? -1.877 -6.453 7.615 1.00 92.81 117 ARG A N 1
ATOM 899 C CA . ARG A 1 117 ? -2.147 -5.063 7.992 1.00 92.81 117 ARG A CA 1
ATOM 900 C C . ARG A 1 117 ? -2.382 -4.192 6.775 1.00 92.81 117 ARG A C 1
ATOM 902 O O . ARG A 1 117 ? -1.879 -4.470 5.698 1.00 92.81 117 ARG A O 1
ATOM 909 N N . GLY A 1 118 ? -3.122 -3.111 6.964 1.00 93.50 118 GLY A N 1
ATOM 910 C CA . GLY A 1 118 ? -3.412 -2.113 5.949 1.00 93.50 118 GLY A CA 1
ATOM 911 C C . GLY A 1 118 ? -4.899 -2.004 5.639 1.00 93.50 118 GLY A C 1
ATOM 912 O O . GLY A 1 118 ? -5.752 -2.236 6.497 1.00 93.50 118 GLY A O 1
ATOM 913 N N . GLY A 1 119 ? -5.208 -1.583 4.421 1.00 94.75 119 GLY A N 1
ATOM 914 C CA . GLY A 1 119 ? -6.537 -1.152 4.008 1.00 94.75 119 GLY A CA 1
ATOM 915 C C . GLY A 1 119 ? -6.468 -0.144 2.867 1.00 94.75 119 GLY A C 1
ATOM 916 O O . GLY A 1 119 ? -5.422 0.050 2.251 1.00 94.75 119 GLY A O 1
ATOM 917 N N . PHE A 1 120 ? -7.596 0.489 2.560 1.00 95.38 120 PHE A N 1
ATOM 918 C CA . PHE A 1 120 ? -7.652 1.518 1.527 1.00 95.38 120 PHE A CA 1
ATOM 919 C C . PHE A 1 120 ? -7.050 2.831 2.035 1.00 95.38 120 PHE A C 1
ATOM 921 O O . PHE A 1 120 ? -7.473 3.343 3.074 1.00 95.38 120 PHE A O 1
ATOM 928 N N . ILE A 1 121 ? -6.096 3.387 1.290 1.00 95.88 121 ILE A N 1
ATOM 929 C CA . ILE A 1 121 ? -5.466 4.675 1.579 1.00 95.88 121 ILE A CA 1
ATOM 930 C C . ILE A 1 121 ? -5.775 5.645 0.430 1.00 95.88 121 ILE A C 1
ATOM 932 O O . ILE A 1 121 ? -5.425 5.352 -0.719 1.00 95.88 121 ILE A O 1
ATOM 936 N N . PRO A 1 122 ? -6.429 6.786 0.707 1.00 94.69 122 PRO A N 1
ATOM 937 C CA . PRO A 1 122 ? -6.738 7.775 -0.316 1.00 94.69 122 PRO A CA 1
ATOM 938 C C . PRO A 1 122 ? -5.485 8.537 -0.766 1.00 94.69 122 PRO A C 1
ATOM 940 O O . PRO A 1 122 ? -4.561 8.777 0.018 1.00 94.69 122 PRO A O 1
ATOM 943 N N . ILE A 1 123 ? -5.474 8.964 -2.029 1.00 92.75 123 ILE A N 1
ATOM 944 C CA . ILE A 1 123 ? -4.475 9.915 -2.532 1.00 92.75 123 ILE A CA 1
ATOM 945 C C . ILE A 1 123 ? -4.760 11.290 -1.934 1.00 92.75 123 ILE A C 1
ATOM 947 O O . ILE A 1 123 ? -5.905 11.750 -1.939 1.00 92.75 123 ILE A O 1
ATOM 951 N N . ILE A 1 124 ? -3.715 12.000 -1.506 1.00 79.25 124 ILE A N 1
ATOM 952 C CA . ILE A 1 124 ? -3.832 13.454 -1.373 1.00 79.25 124 ILE A CA 1
ATOM 953 C C . ILE A 1 124 ? -3.856 14.051 -2.767 1.00 79.25 124 ILE A C 1
ATOM 955 O O . ILE A 1 124 ? -2.831 14.119 -3.449 1.00 79.25 124 ILE A O 1
ATOM 959 N N . ARG A 1 125 ? -5.023 14.543 -3.179 1.00 60.66 125 ARG A N 1
ATOM 960 C CA . ARG A 1 125 ? -5.058 15.551 -4.232 1.00 60.66 125 ARG A CA 1
ATOM 961 C C . ARG A 1 125 ? -4.482 16.820 -3.626 1.00 60.66 125 ARG A C 1
ATOM 963 O O . ARG A 1 125 ? -5.094 17.419 -2.747 1.00 60.66 125 ARG A O 1
ATOM 970 N N . ARG A 1 126 ? -3.279 17.208 -4.051 1.00 50.44 126 ARG A N 1
ATOM 971 C CA . ARG A 1 126 ? -2.817 18.573 -3.803 1.00 50.44 126 ARG A CA 1
ATOM 972 C C . ARG A 1 126 ? -3.794 19.484 -4.536 1.00 50.44 126 ARG A C 1
ATOM 974 O O . ARG A 1 126 ? -3.877 19.410 -5.758 1.00 50.44 126 ARG A O 1
ATOM 981 N N . SER A 1 127 ? -4.561 20.276 -3.793 1.00 44.06 127 SER A N 1
ATOM 982 C CA . SER A 1 127 ? -5.209 21.459 -4.347 1.00 44.06 127 SER A CA 1
ATOM 983 C C . SER A 1 127 ? -4.091 22.306 -4.950 1.00 44.06 127 SER A C 1
ATOM 985 O O . SER A 1 127 ? -3.184 22.712 -4.219 1.00 44.06 127 SER A O 1
ATOM 987 N N . GLY A 1 128 ? -4.080 22.419 -6.277 1.00 41.81 128 GLY A N 1
ATOM 988 C CA . GLY A 1 128 ? -3.238 23.385 -6.979 1.00 41.81 128 GLY A CA 1
ATOM 989 C C . GLY A 1 128 ? -3.665 24.805 -6.659 1.00 41.81 128 GLY A C 1
ATOM 990 O O . GLY A 1 128 ? -4.858 24.989 -6.319 1.00 41.81 128 GLY A O 1
#